Protein AF-A0A5K1F1U0-F1 (afdb_monomer_lite)

pLDDT: mean 86.7, std 6.52, range [67.5, 93.75]

Secondary structure (DSSP, 8-state):
-HHHHHHHHTTTS-HHHHHHHHHHHHTTSS---SSHHHHHHHHHHHT---HHHHHH--

Foldseek 3Di:
DVVVVCCVVCVVPDPVVVVVQQCVQCVLVHRADPALVSVVVVCVSVVDDDPVVNVPRD

Sequence (58 aa):
RLSSSMKNVAKGVLKEHLILVGSSMSGTGNLLGFNTTGYKALFRTFEVPVPFTESTLY

Radius of gyration: 13.86 Å; chains: 1; bounding box: 29×29×30 Å

Organism: NCBI:txid210225

Structure (mmCIF, N/CA/C/O backbone):
data_AF-A0A5K1F1U0-F1
#
_entry.id   AF-A0A5K1F1U0-F1
#
loop_
_atom_site.group_PDB
_atom_site.id
_atom_site.type_symbol
_atom_site.label_atom_id
_atom_site.label_alt_id
_atom_site.label_comp_id
_atom_site.label_asym_id
_atom_site.label_entity_id
_atom_site.label_seq_id
_atom_site.pdbx_PDB_ins_code
_atom_site.Cartn_x
_atom_site.Cartn_y
_atom_site.Cartn_z
_atom_site.occupancy
_atom_site.B_iso_or_equiv
_atom_site.auth_seq_id
_atom_site.auth_comp_id
_atom_site.auth_asym_id
_atom_site.auth_atom_id
_atom_site.pdbx_PDB_model_num
ATOM 1 N N . ARG A 1 1 ? -10.520 20.504 11.292 1.00 67.50 1 ARG A N 1
ATOM 2 C CA . ARG A 1 1 ? -11.193 20.221 9.997 1.00 67.50 1 ARG A CA 1
ATOM 3 C C . ARG A 1 1 ? -10.840 18.824 9.494 1.00 67.50 1 ARG A C 1
ATOM 5 O O . ARG A 1 1 ? -11.723 17.983 9.516 1.00 67.50 1 ARG A O 1
ATOM 12 N N . LEU A 1 2 ? -9.571 18.533 9.179 1.00 69.00 2 LEU A N 1
ATOM 13 C CA . LEU A 1 2 ? -9.134 17.177 8.803 1.00 69.00 2 LEU A CA 1
ATOM 14 C C . LEU A 1 2 ? -9.372 16.136 9.912 1.00 69.00 2 LEU A C 1
ATOM 16 O O . LEU A 1 2 ? -9.915 15.073 9.647 1.00 69.00 2 LEU A O 1
ATOM 20 N N . SER A 1 3 ? -9.060 16.476 11.167 1.00 71.81 3 SER A N 1
ATOM 21 C CA . SER A 1 3 ? -9.282 15.598 12.327 1.00 71.81 3 SER A CA 1
ATOM 22 C C . SER A 1 3 ? -10.744 15.164 12.507 1.00 71.81 3 SER A C 1
ATOM 24 O O . SER A 1 3 ? -11.008 14.008 12.823 1.00 71.81 3 SER A O 1
ATOM 26 N N . SER A 1 4 ? -11.705 16.063 12.277 1.00 78.81 4 SER A N 1
ATOM 27 C CA . SER A 1 4 ? -13.140 15.761 12.371 1.00 78.81 4 SER A CA 1
ATOM 28 C C . SER A 1 4 ? -13.615 14.864 11.226 1.00 78.81 4 SER A C 1
ATOM 30 O O . SER A 1 4 ? -14.332 13.900 11.472 1.00 78.81 4 SER A O 1
ATOM 32 N N . SER A 1 5 ? -13.180 15.126 9.989 1.00 74.75 5 SER A N 1
ATOM 33 C CA . SER A 1 5 ? -13.479 14.250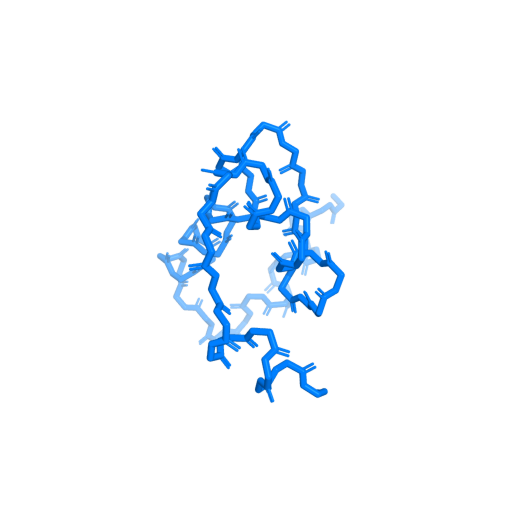 8.848 1.00 74.75 5 SER A CA 1
ATOM 34 C C . SER A 1 5 ? -12.864 12.864 9.031 1.00 74.75 5 SER A C 1
ATOM 36 O O . SER A 1 5 ? -13.526 11.860 8.783 1.00 74.75 5 SER A O 1
ATOM 38 N N . MET A 1 6 ? -11.634 12.799 9.548 1.00 73.44 6 MET A N 1
ATOM 39 C CA . MET A 1 6 ? -10.966 11.537 9.851 1.00 73.44 6 MET A CA 1
ATOM 40 C C . MET A 1 6 ? -11.710 10.742 10.919 1.00 73.44 6 MET A C 1
ATOM 42 O O . MET A 1 6 ? -11.845 9.543 10.748 1.00 73.44 6 MET A O 1
ATOM 46 N N . LYS A 1 7 ? -12.284 11.376 11.953 1.00 77.56 7 LYS A N 1
ATOM 47 C CA . LYS A 1 7 ? -13.136 10.674 12.935 1.00 77.56 7 LYS A CA 1
ATOM 48 C C . LYS A 1 7 ? -14.365 10.005 12.308 1.00 77.56 7 LYS A C 1
ATOM 50 O O . LYS A 1 7 ? -14.751 8.933 12.760 1.00 77.56 7 LYS A O 1
ATOM 55 N N . ASN A 1 8 ? -14.966 10.611 11.283 1.00 82.06 8 ASN A N 1
ATOM 56 C CA . ASN A 1 8 ? -16.122 10.030 10.594 1.00 82.06 8 ASN A CA 1
ATOM 57 C C . ASN A 1 8 ? -15.722 8.880 9.658 1.00 82.06 8 ASN A C 1
ATOM 59 O O . ASN A 1 8 ? -16.394 7.855 9.639 1.00 82.06 8 ASN A O 1
ATOM 63 N N . VAL A 1 9 ? -14.613 9.028 8.925 1.00 76.31 9 VAL A N 1
ATOM 64 C CA . VAL A 1 9 ? -14.079 7.993 8.016 1.00 76.31 9 VAL A CA 1
ATOM 65 C C . VAL A 1 9 ? -13.478 6.812 8.788 1.00 76.31 9 VAL A C 1
ATOM 67 O O . VAL A 1 9 ? -13.581 5.671 8.359 1.00 76.31 9 VAL A O 1
ATOM 70 N N . ALA A 1 10 ? -12.893 7.073 9.956 1.00 80.62 10 ALA A N 1
ATOM 71 C CA . ALA A 1 10 ? -12.280 6.079 10.834 1.00 80.62 10 ALA A CA 1
ATOM 72 C C . ALA A 1 10 ? -13.283 5.310 11.705 1.00 80.62 10 ALA A C 1
ATOM 74 O O . ALA A 1 10 ? -12.873 4.495 12.533 1.00 80.62 10 ALA A O 1
ATOM 75 N N . LYS A 1 11 ? -14.588 5.591 11.608 1.00 87.75 11 LYS A N 1
ATOM 76 C CA . LYS A 1 11 ? -15.582 4.978 12.494 1.00 87.75 11 LYS A CA 1
ATOM 77 C C . LYS A 1 11 ? -15.601 3.459 12.284 1.00 87.75 11 LYS A C 1
ATOM 79 O O . LYS A 1 11 ? -15.958 2.986 11.214 1.00 87.75 11 LYS A O 1
ATOM 84 N N . GLY A 1 12 ? -15.243 2.707 13.326 1.00 87.94 12 GLY A N 1
ATOM 85 C CA . GLY A 1 12 ? -15.146 1.243 13.277 1.00 87.94 12 GLY A CA 1
ATOM 86 C C . GLY A 1 12 ? -13.812 0.704 12.745 1.00 87.94 12 GLY A C 1
ATOM 87 O O . GLY A 1 12 ? -13.662 -0.508 12.643 1.00 87.94 12 GLY A O 1
ATOM 88 N N . VAL A 1 13 ? -12.839 1.571 12.440 1.00 89.62 13 VAL A N 1
ATOM 89 C CA . VAL A 1 13 ? -11.495 1.192 11.979 1.00 89.62 13 VAL A CA 1
ATOM 90 C C . VAL A 1 13 ? -10.494 1.382 13.117 1.00 89.62 13 VAL A C 1
ATOM 92 O O . VAL A 1 13 ? -10.488 2.424 13.776 1.00 89.62 13 VAL A O 1
ATOM 95 N N . LEU A 1 14 ? -9.628 0.391 13.351 1.00 91.50 14 LEU A N 1
ATOM 96 C CA . LEU A 1 14 ? -8.565 0.521 14.351 1.00 91.50 14 LEU A CA 1
ATOM 97 C C . LEU A 1 14 ? -7.545 1.577 13.912 1.00 91.50 14 LEU A C 1
ATOM 99 O O . LEU A 1 14 ? -7.195 1.690 12.732 1.00 91.50 14 LEU A O 1
ATOM 103 N N . LYS A 1 15 ? -7.042 2.344 14.879 1.00 87.44 15 LYS A N 1
ATOM 104 C CA . LYS A 1 15 ? -6.096 3.441 14.644 1.00 87.44 15 LYS A CA 1
ATOM 105 C C . LYS A 1 15 ? -4.834 2.953 13.926 1.00 87.44 15 LYS A C 1
ATOM 107 O O . LYS A 1 15 ? -4.295 3.662 13.082 1.00 87.44 15 LYS A O 1
ATOM 112 N N . GLU A 1 16 ? -4.393 1.744 14.235 1.00 91.62 16 GLU A N 1
ATOM 113 C CA . GLU A 1 16 ? -3.193 1.098 13.709 1.00 91.62 16 GLU A CA 1
ATOM 114 C C . GLU A 1 16 ? -3.294 0.878 12.196 1.00 91.62 16 GLU A C 1
ATOM 116 O O . GLU A 1 16 ? -2.320 1.105 11.482 1.00 91.62 16 GLU A O 1
ATOM 121 N N . HIS A 1 17 ? -4.481 0.537 11.681 1.00 90.88 17 HIS A N 1
ATOM 122 C CA . HIS A 1 17 ? -4.701 0.415 10.238 1.00 90.88 17 HIS A CA 1
ATOM 123 C C . HIS A 1 17 ? -4.604 1.769 9.534 1.00 90.88 17 HIS A C 1
ATOM 125 O O . HIS A 1 17 ? -4.036 1.856 8.451 1.00 90.88 17 HIS A O 1
ATOM 131 N N . LEU A 1 18 ? -5.111 2.839 10.151 1.00 88.62 18 LEU A N 1
A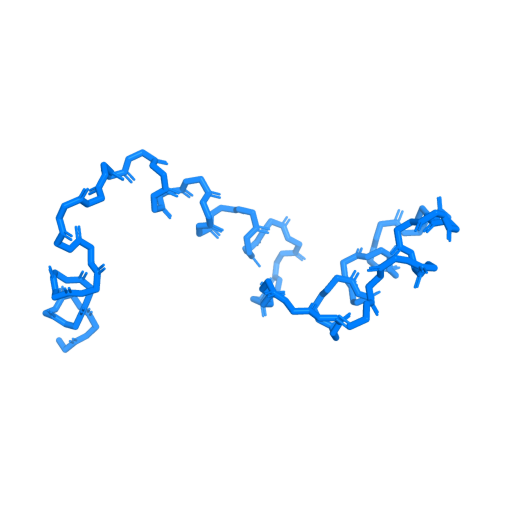TOM 132 C CA . LEU A 1 18 ? -5.025 4.188 9.581 1.00 88.62 18 LEU A CA 1
ATOM 133 C C . LEU A 1 18 ? -3.591 4.712 9.577 1.00 88.62 18 LEU A C 1
ATOM 135 O O . LEU A 1 18 ? -3.180 5.361 8.618 1.00 88.62 18 LEU A O 1
ATOM 139 N N . ILE A 1 19 ? -2.830 4.412 10.632 1.00 91.56 19 ILE A N 1
ATOM 140 C CA . ILE A 1 19 ? -1.400 4.719 10.688 1.00 91.56 19 ILE A CA 1
ATOM 141 C C . ILE A 1 19 ? -0.666 3.945 9.597 1.00 91.56 19 ILE A C 1
ATOM 143 O O . ILE A 1 19 ? 0.078 4.560 8.843 1.00 91.56 19 ILE A O 1
ATOM 147 N N . LEU A 1 20 ? -0.915 2.639 9.465 1.00 93.50 20 LEU A N 1
ATOM 148 C CA . LEU A 1 20 ? -0.292 1.811 8.434 1.00 93.50 20 LEU A CA 1
ATOM 149 C C . LEU A 1 20 ? -0.561 2.371 7.032 1.00 93.50 20 LEU A C 1
ATOM 151 O O . LEU A 1 20 ? 0.378 2.620 6.283 1.00 93.50 20 LEU A O 1
ATOM 155 N N . VAL A 1 21 ? -1.829 2.640 6.711 1.00 90.81 21 VAL A N 1
ATOM 156 C CA . VAL A 1 21 ? -2.252 3.237 5.434 1.00 90.81 21 VAL A CA 1
ATOM 157 C C . VAL A 1 21 ? -1.549 4.575 5.209 1.00 90.81 21 VAL A C 1
ATOM 159 O O . VAL A 1 21 ? -0.942 4.774 4.160 1.00 90.81 21 VAL A O 1
ATOM 162 N N . GLY A 1 22 ? -1.577 5.479 6.191 1.00 90.38 22 GLY A N 1
ATOM 163 C CA . GLY A 1 22 ? -0.943 6.793 6.081 1.00 90.38 22 GLY A CA 1
ATOM 164 C C . GLY A 1 22 ? 0.566 6.704 5.851 1.00 90.38 22 GLY A C 1
ATOM 165 O O . GLY A 1 22 ? 1.080 7.338 4.932 1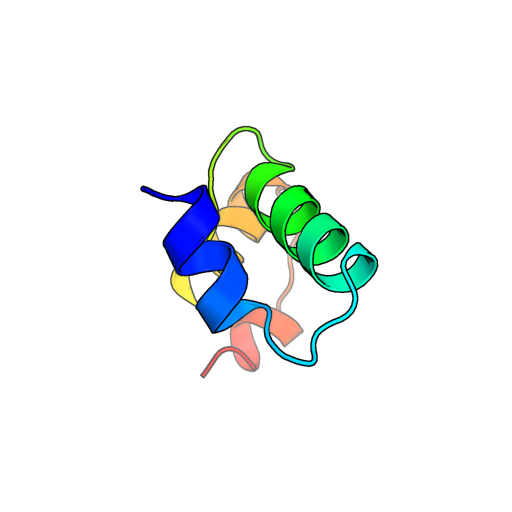.00 90.38 22 GLY A O 1
ATOM 166 N N . SER A 1 23 ? 1.263 5.872 6.627 1.00 91.00 23 SER A N 1
ATOM 167 C CA . SER A 1 23 ? 2.703 5.641 6.487 1.00 91.00 23 SER A CA 1
ATOM 168 C C . SER A 1 23 ? 3.062 5.032 5.132 1.00 91.00 23 SER A C 1
ATOM 170 O O . SER A 1 23 ? 4.037 5.463 4.520 1.00 91.00 23 SER A O 1
ATOM 172 N N . SER A 1 24 ? 2.268 4.086 4.624 1.00 89.69 24 SER A N 1
ATOM 173 C CA . SER A 1 24 ? 2.453 3.528 3.280 1.00 89.69 24 SER A CA 1
ATOM 174 C C . SER A 1 24 ? 2.234 4.574 2.182 1.00 89.69 24 SER A C 1
ATOM 176 O O . SER A 1 24 ? 3.001 4.608 1.224 1.00 89.69 24 SER A O 1
ATOM 178 N N . MET A 1 25 ? 1.240 5.457 2.328 1.00 92.88 25 MET A N 1
ATOM 179 C CA . MET A 1 25 ? 0.962 6.522 1.356 1.00 92.88 25 MET A CA 1
ATOM 180 C C . MET A 1 25 ? 2.047 7.601 1.320 1.00 92.88 25 MET A C 1
ATOM 182 O O . MET A 1 25 ? 2.265 8.184 0.265 1.00 92.88 25 MET A O 1
ATOM 186 N N . SER A 1 26 ? 2.708 7.896 2.444 1.00 92.50 26 SER A N 1
ATOM 187 C CA . SER A 1 26 ? 3.731 8.950 2.538 1.00 92.50 26 SER A CA 1
ATOM 188 C C . SER A 1 26 ? 5.177 8.444 2.476 1.00 92.50 26 SER A C 1
ATOM 190 O O . SER A 1 26 ? 6.104 9.251 2.529 1.00 92.50 26 SER A O 1
ATOM 192 N N . GLY A 1 27 ? 5.393 7.126 2.418 1.00 89.88 27 GLY A N 1
ATOM 193 C CA . GLY A 1 27 ? 6.710 6.497 2.590 1.00 89.88 27 GLY A CA 1
ATOM 194 C C . GLY A 1 27 ? 7.769 6.891 1.555 1.00 89.88 27 GLY A C 1
ATOM 195 O O . GLY A 1 27 ? 8.956 6.722 1.807 1.00 89.88 27 GLY A O 1
ATOM 196 N N . THR A 1 28 ? 7.363 7.458 0.417 1.00 90.00 28 THR A N 1
ATOM 197 C CA . THR A 1 28 ? 8.257 7.931 -0.655 1.00 90.00 28 THR A CA 1
ATOM 198 C C . THR A 1 28 ? 8.584 9.427 -0.577 1.00 90.00 28 THR A C 1
ATOM 200 O O . THR A 1 28 ? 9.210 9.967 -1.486 1.00 90.00 28 THR A O 1
ATOM 203 N N . GLY A 1 29 ? 8.119 10.130 0.462 1.00 90.25 29 GLY A N 1
ATOM 204 C CA . GLY A 1 29 ? 8.205 11.594 0.558 1.00 90.25 29 GLY A CA 1
ATOM 205 C C . GLY A 1 29 ? 7.147 12.338 -0.269 1.00 90.25 29 GLY A C 1
ATOM 206 O O . GLY A 1 29 ? 7.014 13.551 -0.140 1.00 90.25 29 GLY A O 1
ATOM 207 N N . ASN A 1 30 ? 6.350 11.613 -1.059 1.00 89.31 30 ASN A N 1
ATOM 208 C CA . ASN A 1 30 ? 5.166 12.107 -1.757 1.00 89.31 30 ASN A CA 1
ATOM 209 C C . ASN A 1 30 ? 3.921 11.398 -1.221 1.00 89.31 30 ASN A C 1
ATOM 211 O O . ASN A 1 30 ? 4.005 10.264 -0.762 1.00 89.31 30 ASN A O 1
ATOM 215 N N . LEU A 1 31 ? 2.757 12.043 -1.307 1.00 92.00 31 LEU A N 1
ATOM 216 C CA . LEU A 1 31 ? 1.488 11.418 -0.935 1.00 92.00 31 LEU A CA 1
ATOM 217 C C . LEU A 1 31 ? 0.940 10.605 -2.118 1.00 92.00 31 LEU A C 1
ATOM 219 O O . LEU A 1 31 ? 0.316 11.159 -3.025 1.00 92.00 31 LEU A O 1
ATOM 223 N N . LEU A 1 32 ? 1.167 9.296 -2.111 1.00 93.75 32 LEU A N 1
ATOM 224 C CA . LEU A 1 32 ? 0.703 8.380 -3.152 1.00 93.75 32 LEU A CA 1
ATOM 225 C C . LEU A 1 32 ? -0.608 7.710 -2.732 1.00 93.75 32 LEU A C 1
ATOM 227 O O . LEU A 1 32 ? -0.725 7.171 -1.637 1.00 93.75 32 LEU A O 1
ATOM 231 N N . GLY A 1 33 ? -1.617 7.760 -3.602 1.00 90.31 33 GLY A N 1
ATOM 232 C CA . GLY A 1 33 ? -2.920 7.142 -3.352 1.00 90.31 33 GLY A CA 1
ATOM 233 C C . GLY A 1 33 ? -2.922 5.626 -3.561 1.00 90.31 33 GLY A C 1
ATOM 234 O O . GLY A 1 33 ? -2.212 5.112 -4.419 1.00 90.31 33 GLY A O 1
ATOM 235 N N . PHE A 1 34 ? -3.801 4.917 -2.850 1.00 88.25 34 PHE A N 1
ATOM 236 C CA . PHE A 1 34 ? -4.114 3.507 -3.115 1.00 88.25 34 PHE A CA 1
ATOM 237 C C . PHE A 1 34 ? -5.044 3.364 -4.331 1.00 88.25 34 PHE A C 1
ATOM 239 O O . PHE A 1 34 ? -6.215 3.015 -4.216 1.00 88.25 34 PHE A O 1
ATOM 246 N N . ASN A 1 35 ? -4.524 3.702 -5.506 1.00 89.38 35 ASN A N 1
ATOM 247 C CA . ASN A 1 35 ? -5.179 3.550 -6.801 1.00 89.38 35 ASN A CA 1
ATOM 248 C C . ASN A 1 35 ? -4.129 3.223 -7.871 1.00 89.38 35 ASN A C 1
ATOM 250 O O . ASN A 1 35 ? -2.929 3.352 -7.625 1.00 89.38 35 ASN A O 1
ATOM 254 N N . THR A 1 36 ? -4.563 2.828 -9.067 1.00 90.12 36 THR A N 1
ATOM 255 C CA . THR A 1 36 ? -3.668 2.419 -10.163 1.00 90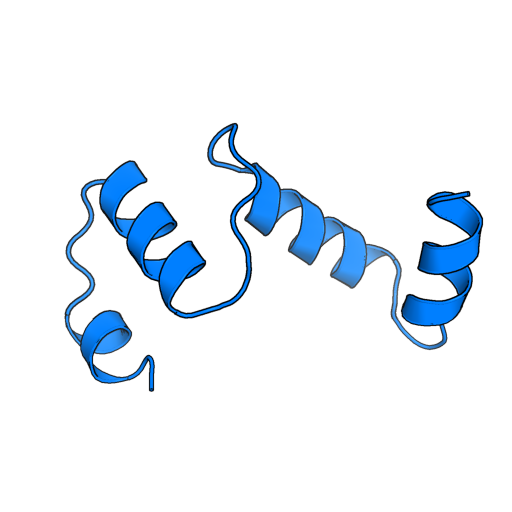.12 36 THR A CA 1
ATOM 256 C C . THR A 1 36 ? -2.575 3.447 -10.465 1.00 90.12 36 THR A C 1
ATOM 258 O O . THR A 1 36 ? -1.414 3.080 -10.638 1.00 90.12 36 THR A O 1
ATOM 261 N N . THR A 1 37 ? -2.904 4.741 -10.474 1.00 90.12 37 THR A N 1
ATOM 262 C CA . THR A 1 37 ? -1.928 5.815 -10.718 1.00 90.12 37 THR A CA 1
ATOM 263 C C . THR A 1 37 ? -0.903 5.926 -9.590 1.00 90.12 37 THR A C 1
ATOM 265 O O . THR A 1 37 ? 0.292 6.050 -9.856 1.00 90.12 37 THR A O 1
ATOM 268 N N . GLY A 1 38 ? -1.345 5.855 -8.334 1.00 91.50 38 GLY A N 1
ATOM 269 C CA . GLY A 1 38 ? -0.467 5.922 -7.169 1.00 91.50 38 GLY A CA 1
ATOM 270 C C . GLY A 1 38 ? 0.455 4.710 -7.056 1.00 91.50 38 GLY A C 1
ATOM 271 O O . GLY A 1 38 ? 1.641 4.886 -6.789 1.00 91.50 38 GLY A O 1
ATOM 272 N N . TYR A 1 39 ? -0.032 3.507 -7.369 1.00 90.12 39 TYR A N 1
ATOM 273 C CA . TYR A 1 39 ? 0.808 2.310 -7.444 1.00 90.12 39 TYR A CA 1
ATOM 274 C C . TYR A 1 39 ? 1.857 2.411 -8.558 1.00 90.12 39 TYR A C 1
ATOM 276 O O . TYR A 1 39 ? 3.034 2.174 -8.305 1.00 90.12 39 TYR A O 1
ATOM 284 N N . LYS A 1 40 ? 1.485 2.857 -9.765 1.00 89.75 40 LYS A N 1
ATOM 285 C CA . LYS A 1 40 ? 2.458 3.102 -10.847 1.00 89.75 40 LYS A CA 1
ATOM 286 C C . LYS A 1 40 ? 3.540 4.108 -10.434 1.00 89.75 40 LYS A C 1
ATOM 288 O O . LYS A 1 40 ? 4.719 3.896 -10.706 1.00 89.75 40 LYS A O 1
ATOM 293 N N . ALA A 1 41 ? 3.157 5.184 -9.743 1.00 90.88 41 ALA A N 1
ATOM 294 C CA . ALA A 1 41 ? 4.105 6.165 -9.212 1.00 90.88 41 ALA A CA 1
ATOM 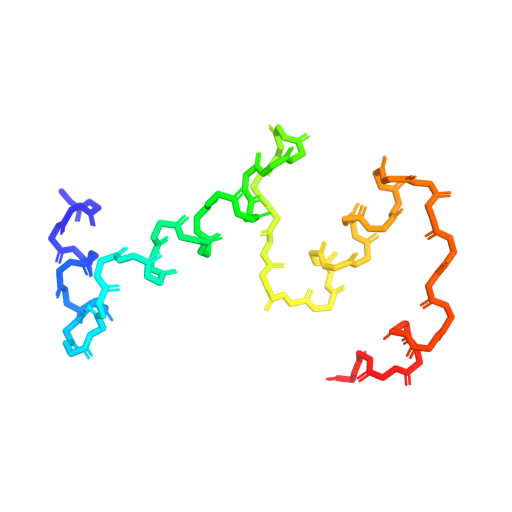295 C C . ALA A 1 41 ? 5.021 5.573 -8.121 1.00 90.88 41 ALA A C 1
ATOM 297 O O . ALA A 1 41 ? 6.218 5.870 -8.100 1.00 90.88 41 ALA A O 1
ATOM 298 N N . LEU A 1 42 ? 4.485 4.708 -7.255 1.00 90.50 42 LEU A N 1
ATOM 299 C CA . LEU A 1 42 ? 5.235 3.990 -6.222 1.00 90.50 42 LEU A CA 1
ATOM 300 C C . LEU A 1 42 ? 6.328 3.112 -6.843 1.00 90.50 42 LEU A C 1
ATOM 302 O O . LEU A 1 42 ? 7.494 3.228 -6.475 1.00 90.50 42 LEU A O 1
ATOM 306 N N . PHE A 1 43 ? 5.971 2.283 -7.823 1.00 89.88 43 PHE A N 1
ATOM 307 C CA . PHE A 1 43 ? 6.910 1.363 -8.469 1.00 89.88 43 PHE A CA 1
ATOM 308 C C . PHE A 1 43 ? 7.990 2.084 -9.263 1.00 89.88 43 PHE A C 1
ATOM 310 O O . PHE A 1 43 ? 9.160 1.721 -9.177 1.00 89.88 43 PHE A O 1
ATOM 317 N N . ARG A 1 44 ? 7.622 3.171 -9.951 1.00 89.31 44 ARG A N 1
ATOM 3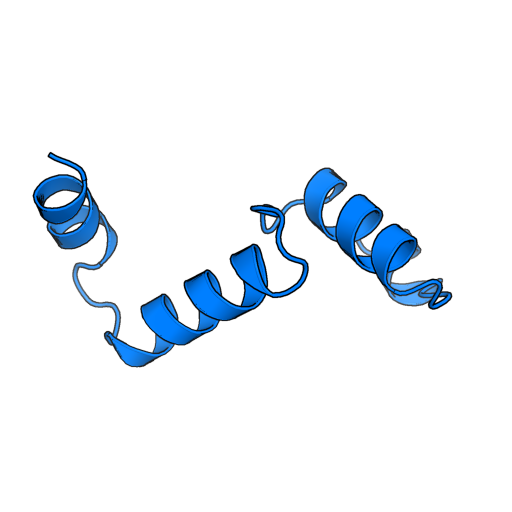18 C CA . ARG A 1 44 ? 8.595 4.047 -10.606 1.00 89.31 44 ARG A CA 1
ATOM 319 C C . ARG A 1 44 ? 9.585 4.651 -9.608 1.00 89.31 44 ARG A C 1
ATOM 321 O O . ARG A 1 44 ? 10.758 4.758 -9.932 1.00 89.31 44 ARG A O 1
ATOM 328 N N . THR A 1 45 ? 9.123 5.041 -8.418 1.00 90.88 45 THR A N 1
ATOM 329 C CA . THR A 1 45 ? 9.987 5.638 -7.383 1.00 90.88 45 THR A CA 1
ATOM 330 C C . THR A 1 45 ? 10.995 4.634 -6.824 1.00 90.88 45 THR A C 1
ATOM 332 O O . THR A 1 45 ? 12.120 5.011 -6.523 1.00 90.88 45 THR A O 1
ATOM 335 N N . PHE A 1 46 ? 10.605 3.365 -6.688 1.00 87.06 46 PHE A N 1
ATOM 336 C CA . PHE A 1 46 ? 11.493 2.317 -6.181 1.00 87.06 46 PHE A CA 1
ATOM 337 C C . PHE A 1 46 ? 12.359 1.654 -7.255 1.00 87.06 46 PHE A C 1
ATOM 339 O O . PHE A 1 46 ? 13.203 0.838 -6.905 1.00 87.06 46 PHE A O 1
ATOM 346 N N . GLU A 1 47 ? 12.151 1.974 -8.535 1.00 90.88 47 GLU A N 1
ATOM 347 C CA . GLU A 1 47 ? 12.854 1.351 -9.667 1.00 90.88 47 GLU A CA 1
ATOM 348 C C . GLU A 1 47 ? 12.748 -0.192 -9.671 1.00 90.88 47 GLU A C 1
ATOM 350 O O . GLU A 1 47 ? 13.608 -0.894 -10.201 1.00 90.88 47 GLU A O 1
ATOM 355 N N . VAL A 1 48 ? 11.668 -0.737 -9.090 1.00 85.50 48 VAL A N 1
ATOM 356 C CA . VAL A 1 48 ? 11.427 -2.184 -8.999 1.00 85.50 48 VAL A CA 1
ATOM 357 C C . VAL A 1 48 ? 10.440 -2.620 -10.086 1.00 85.50 48 VAL A C 1
ATOM 359 O O . VAL A 1 48 ? 9.325 -2.091 -10.138 1.00 85.50 48 VAL A O 1
ATOM 362 N N . PRO A 1 49 ? 10.785 -3.620 -10.919 1.00 85.62 49 PRO A N 1
ATOM 363 C CA . PRO A 1 49 ? 9.840 -4.205 -11.859 1.00 85.62 49 PRO A CA 1
ATOM 364 C C . PRO A 1 49 ? 8.778 -5.020 -11.110 1.00 85.62 49 PRO A C 1
ATOM 366 O O . PRO A 1 49 ? 9.093 -5.923 -10.335 1.00 85.62 49 PRO A O 1
ATOM 369 N N . VAL A 1 50 ? 7.504 -4.738 -11.377 1.00 86.25 50 VAL A N 1
ATOM 370 C CA . VAL A 1 50 ? 6.357 -5.417 -10.744 1.00 86.25 50 VAL A CA 1
ATOM 371 C C . VAL A 1 50 ? 5.331 -5.892 -11.785 1.00 86.25 50 VAL A C 1
ATOM 373 O O . VAL A 1 50 ? 4.163 -5.498 -11.753 1.00 86.25 50 VAL A O 1
ATOM 376 N N . PRO A 1 51 ? 5.740 -6.767 -12.721 1.00 85.88 51 PRO A N 1
ATOM 377 C CA . PRO A 1 51 ? 4.942 -7.117 -13.899 1.00 85.88 51 PRO A CA 1
ATOM 378 C C . PRO A 1 51 ? 3.578 -7.726 -13.550 1.00 85.88 51 PRO A C 1
ATOM 380 O O . PRO A 1 51 ? 2.577 -7.435 -14.203 1.00 85.88 51 PRO A O 1
ATOM 383 N N . PHE A 1 52 ? 3.510 -8.541 -12.493 1.00 89.19 52 PHE A N 1
ATOM 384 C CA . PHE A 1 52 ? 2.248 -9.118 -12.028 1.00 89.19 52 PHE A CA 1
ATOM 385 C C . PHE A 1 52 ? 1.300 -8.047 -11.481 1.00 89.19 52 PHE A C 1
ATOM 387 O O . PHE A 1 52 ? 0.116 -8.028 -11.811 1.00 89.19 52 PHE A O 1
ATOM 394 N N . THR A 1 53 ? 1.821 -7.130 -10.669 1.00 87.31 53 THR A N 1
ATOM 395 C CA . THR A 1 53 ? 1.016 -6.060 -10.084 1.00 87.31 53 THR A CA 1
ATOM 396 C C . THR A 1 53 ? 0.495 -5.127 -11.169 1.00 87.31 53 THR A C 1
ATOM 398 O O . THR A 1 53 ? -0.695 -4.846 -11.207 1.00 87.31 53 THR A O 1
ATOM 401 N N . GLU A 1 54 ? 1.334 -4.715 -12.119 1.00 84.56 54 GLU A N 1
ATOM 402 C CA . GLU A 1 54 ? 0.885 -3.898 -13.255 1.00 84.56 54 GLU A CA 1
ATOM 403 C C . GLU A 1 54 ? -0.204 -4.584 -14.082 1.00 84.56 54 GLU A C 1
ATOM 405 O O . GLU A 1 54 ? -1.147 -3.923 -14.511 1.00 84.56 54 GLU A O 1
ATOM 410 N N . SER A 1 55 ? -0.104 -5.903 -14.247 1.00 88.25 55 SER A N 1
ATOM 411 C CA . SER A 1 55 ? -1.078 -6.703 -14.996 1.00 88.25 55 SER A CA 1
ATOM 412 C C . SER A 1 55 ? -2.381 -6.958 -14.239 1.00 88.25 55 SER A C 1
ATOM 414 O O . SER A 1 55 ? -3.324 -7.450 -14.840 1.00 88.25 55 SER A O 1
ATOM 416 N N . THR A 1 56 ? -2.447 -6.685 -12.935 1.00 90.50 56 THR A N 1
ATOM 417 C CA . THR A 1 56 ? -3.633 -6.943 -12.093 1.00 90.50 56 THR A CA 1
ATOM 418 C C . THR A 1 56 ? -4.282 -5.667 -11.560 1.00 90.50 56 THR A C 1
ATOM 420 O O . THR A 1 56 ? -5.373 -5.724 -10.995 1.00 90.50 56 THR A O 1
ATOM 423 N N . LEU A 1 57 ? -3.651 -4.508 -11.773 1.00 82.62 57 LEU A N 1
ATOM 424 C CA . LEU A 1 57 ? -4.200 -3.187 -11.477 1.00 82.62 57 LEU A CA 1
ATOM 425 C C . LEU A 1 57 ? -5.210 -2.764 -12.563 1.00 82.62 57 LEU A C 1
ATOM 427 O O . LEU A 1 57 ? -4.885 -1.949 -13.430 1.00 82.62 57 LEU A O 1
ATOM 431 N N . TYR A 1 58 ? -6.420 -3.325 -12.513 1.00 69.12 58 TYR A N 1
ATOM 432 C CA . TYR A 1 58 ? -7.567 -2.937 -13.349 1.00 69.12 58 TYR A CA 1
ATOM 433 C C . TYR A 1 58 ? -8.494 -1.953 -12.633 1.00 69.12 58 TYR A C 1
ATOM 435 O O . TYR A 1 58 ? -8.755 -2.155 -11.425 1.00 69.12 58 TYR A O 1
#